Protein AF-A0AA88I464-F1 (afdb_monomer_lite)

pLDDT: mean 75.55, std 14.93, range [40.19, 97.0]

Foldseek 3Di:
DFDALVVLLPFDQPDAADVVSDGSVNSNVCSHVVRLVVVVCVLVVCVVPDPPCVVVSVLDQPSDPPRDPVVNVVVVVVVVVVCVVVVHDDDDDDDDDDPPPDDPPPPD

Secondary structure (DSSP, 8-state):
-PPPHHHHTT--TTSPP-TT---HHHHHHHHHHHHHHHHHHHHHHHHHH-GGGHHHHHT--TTSTT--HHHHHHHHHHHHHHHHHTT----------TTTT-------

Radius of gyration: 18.13 Å; chains: 1; bounding box: 37×29×52 Å

Sequence (108 aa):
MFCGPSSMRELNPSKSTGPDNLHPKLLKELATVITEPLVYVYIYATFLENEDLKILIEKQFGFLKERSAEIQLLCSTDDWKKNIDKGFQIDLIYLDLKKAFFQKCRET

Organism: Artemia franciscana (NCBI:txid6661)

Structure (mmCIF, N/CA/C/O backbone):
data_AF-A0AA88I464-F1
#
_entry.id   AF-A0AA88I464-F1
#
loop_
_atom_site.group_PDB
_atom_site.id
_atom_site.type_symbol
_atom_site.label_atom_id
_atom_site.label_alt_id
_atom_site.label_comp_id
_atom_site.label_asym_id
_atom_site.la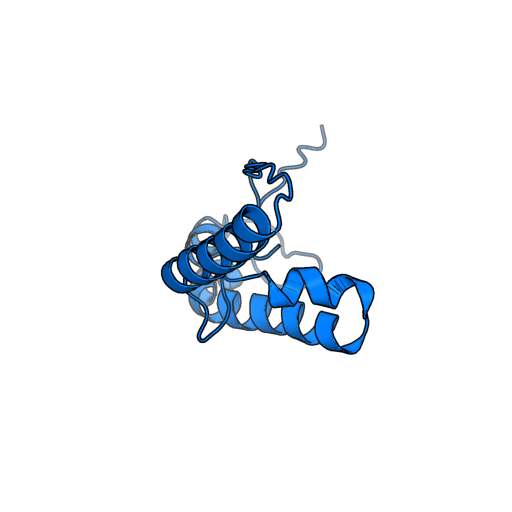bel_entity_id
_atom_site.label_seq_id
_atom_site.pdbx_PDB_ins_code
_atom_site.Cartn_x
_atom_site.Cartn_y
_atom_site.Cartn_z
_atom_site.occupancy
_atom_site.B_iso_or_equiv
_atom_site.auth_seq_id
_atom_site.auth_comp_id
_atom_site.auth_asym_id
_atom_site.auth_atom_id
_atom_site.pdbx_PDB_model_num
ATOM 1 N N . MET A 1 1 ? 4.339 6.692 -8.616 1.00 44.03 1 MET A N 1
ATOM 2 C CA . MET A 1 1 ? 3.975 5.489 -7.833 1.00 44.03 1 MET A CA 1
ATOM 3 C C . MET A 1 1 ? 4.067 4.293 -8.775 1.00 44.03 1 MET A C 1
ATOM 5 O O . MET A 1 1 ? 3.647 4.417 -9.916 1.00 44.03 1 MET A O 1
ATOM 9 N N . PHE A 1 2 ? 4.783 3.241 -8.385 1.00 46.12 2 PHE A N 1
ATOM 10 C CA . PHE A 1 2 ? 5.558 2.392 -9.303 1.00 46.12 2 PHE A CA 1
ATOM 11 C C . PHE A 1 2 ? 4.770 1.320 -10.065 1.00 46.12 2 PHE A C 1
ATOM 13 O O . PHE A 1 2 ? 3.849 0.705 -9.543 1.00 46.12 2 PHE A O 1
ATOM 20 N N . CYS A 1 3 ? 5.197 1.105 -11.310 1.00 51.38 3 CYS A N 1
ATOM 21 C CA . CYS A 1 3 ? 4.550 0.327 -12.359 1.00 51.38 3 CYS A CA 1
ATOM 22 C C . CYS A 1 3 ? 4.803 -1.182 -12.235 1.00 51.38 3 CYS A C 1
ATOM 24 O O . CYS A 1 3 ? 5.952 -1.626 -12.251 1.00 51.38 3 CYS A O 1
ATOM 26 N N . GLY A 1 4 ? 3.719 -1.960 -12.160 1.00 54.00 4 GLY A N 1
ATOM 27 C CA . GLY A 1 4 ? 3.733 -3.422 -12.168 1.00 54.00 4 GLY A CA 1
ATOM 28 C C . GLY A 1 4 ? 4.394 -4.036 -13.421 1.00 54.00 4 GLY A C 1
ATOM 29 O O . GLY A 1 4 ? 4.441 -3.394 -14.475 1.00 54.00 4 GLY A O 1
ATOM 30 N N . PRO A 1 5 ? 4.829 -5.308 -13.361 1.00 55.28 5 PRO A N 1
ATOM 31 C CA . PRO A 1 5 ? 5.479 -6.023 -14.470 1.00 55.28 5 PRO A CA 1
ATOM 32 C C . PRO A 1 5 ? 4.703 -5.982 -15.797 1.00 55.28 5 PRO A C 1
ATOM 34 O O . PRO A 1 5 ? 5.290 -5.950 -16.879 1.00 55.28 5 PRO A O 1
ATOM 37 N N . SER A 1 6 ? 3.373 -5.981 -15.724 1.00 54.84 6 SER A N 1
ATOM 38 C CA . SER A 1 6 ? 2.453 -6.011 -16.866 1.00 54.84 6 SER A CA 1
ATOM 39 C C . SER A 1 6 ? 2.586 -4.778 -17.760 1.00 54.84 6 SER A C 1
ATOM 41 O O . SER A 1 6 ? 2.573 -4.880 -18.981 1.00 54.84 6 SER A O 1
ATOM 43 N N . SER A 1 7 ? 2.770 -3.611 -17.153 1.00 53.91 7 SER A N 1
ATOM 44 C CA . SER A 1 7 ? 2.723 -2.325 -17.846 1.00 53.91 7 SER A CA 1
ATOM 45 C C . SER A 1 7 ? 4.062 -1.948 -18.490 1.00 53.91 7 SER A C 1
ATOM 47 O O . SER A 1 7 ? 4.078 -1.261 -19.508 1.00 53.91 7 SER A O 1
ATOM 49 N N . MET A 1 8 ? 5.191 -2.472 -18.000 1.00 60.97 8 MET A N 1
ATOM 50 C CA . MET A 1 8 ? 6.473 -2.367 -18.714 1.00 60.97 8 MET A CA 1
ATOM 51 C C . MET A 1 8 ? 6.547 -3.290 -19.941 1.00 60.97 8 MET A C 1
ATOM 53 O O . MET A 1 8 ? 7.225 -2.964 -20.914 1.00 60.97 8 MET A O 1
ATOM 57 N N . ARG A 1 9 ? 5.782 -4.391 -19.975 1.00 64.06 9 ARG A N 1
ATOM 58 C CA . ARG A 1 9 ? 5.684 -5.264 -21.161 1.00 64.06 9 ARG A CA 1
ATOM 59 C C . ARG A 1 9 ? 4.958 -4.607 -22.343 1.00 64.06 9 ARG A C 1
ATOM 61 O O . ARG A 1 9 ? 5.118 -5.048 -23.480 1.00 64.06 9 ARG A O 1
ATOM 68 N N . GLU A 1 10 ? 4.213 -3.527 -22.124 1.00 67.44 10 GLU A N 1
ATOM 69 C CA . GLU A 1 10 ? 3.492 -2.779 -23.168 1.00 67.44 10 GLU A CA 1
ATOM 70 C C . GLU A 1 10 ? 4.329 -1.662 -23.816 1.00 67.44 10 GLU A C 1
ATOM 72 O O . GLU A 1 10 ? 3.861 -0.975 -24.727 1.00 67.44 10 GLU A O 1
ATOM 77 N N . LEU A 1 11 ? 5.589 -1.492 -23.396 1.00 68.94 11 LEU A N 1
ATOM 78 C CA . LEU A 1 11 ? 6.490 -0.501 -23.977 1.00 68.94 11 LEU A CA 1
ATOM 79 C C . LEU A 1 11 ? 6.675 -0.739 -25.481 1.00 68.94 11 LEU A C 1
ATOM 81 O O . LEU A 1 11 ? 6.897 -1.869 -25.936 1.00 68.94 11 LEU A O 1
ATOM 85 N N . ASN A 1 12 ? 6.599 0.349 -26.254 1.00 72.81 12 ASN A N 1
ATOM 86 C CA . ASN A 1 12 ? 6.940 0.312 -27.668 1.00 72.81 12 ASN A CA 1
ATOM 87 C C . ASN A 1 12 ? 8.475 0.270 -27.795 1.00 72.81 12 ASN A C 1
ATOM 89 O O . ASN A 1 12 ? 9.128 1.259 -27.452 1.00 72.81 12 ASN A O 1
ATOM 93 N N . PRO A 1 13 ? 9.059 -0.834 -28.295 1.00 76.38 13 PRO A N 1
ATOM 94 C CA . PRO A 1 13 ? 10.504 -0.998 -28.372 1.00 76.38 13 PRO A CA 1
ATOM 95 C C . PRO A 1 13 ? 11.177 -0.057 -29.380 1.00 76.38 13 PRO A C 1
ATOM 97 O O . PRO A 1 13 ? 12.395 0.020 -29.363 1.00 76.38 13 PRO A O 1
ATOM 100 N N . SER A 1 14 ? 10.434 0.644 -30.243 1.00 78.00 14 SER A N 1
ATOM 101 C CA . SER A 1 14 ? 10.986 1.589 -31.226 1.00 78.00 14 SER A CA 1
ATOM 102 C C . SER A 1 14 ? 11.046 3.040 -30.728 1.00 78.00 14 SER A C 1
ATOM 104 O O . SER A 1 14 ? 11.318 3.950 -31.508 1.00 78.00 14 SER A O 1
ATOM 106 N N . LYS A 1 15 ? 10.698 3.288 -29.462 1.00 77.81 15 LYS A N 1
ATOM 107 C CA . LYS A 1 15 ? 10.774 4.616 -28.843 1.00 77.81 15 LYS A CA 1
ATOM 108 C C . LYS A 1 15 ? 12.228 4.974 -28.519 1.00 77.81 15 LYS A C 1
ATOM 110 O O . LYS A 1 15 ? 13.037 4.097 -28.229 1.00 77.81 15 LYS A O 1
ATOM 115 N N . SER A 1 16 ? 12.532 6.269 -28.546 1.00 75.06 16 SER A N 1
ATOM 116 C CA . SER A 1 16 ? 13.823 6.790 -28.103 1.00 75.06 16 SER A CA 1
ATOM 117 C C . SER A 1 16 ? 14.050 6.513 -26.618 1.00 75.06 16 SER A C 1
ATOM 119 O O . SER A 1 16 ? 13.106 6.386 -25.834 1.00 75.06 16 SER A O 1
ATOM 121 N N . THR A 1 17 ? 15.323 6.435 -26.259 1.00 78.81 17 THR A N 1
ATOM 122 C CA . THR A 1 17 ? 15.819 6.306 -24.895 1.00 78.81 17 THR A CA 1
ATOM 123 C C . THR A 1 17 ? 15.311 7.447 -24.010 1.00 78.81 17 THR A C 1
ATOM 125 O O . THR A 1 17 ? 15.237 8.591 -24.462 1.00 78.81 17 THR A O 1
ATOM 128 N N . GLY A 1 18 ? 14.923 7.132 -22.773 1.00 73.50 18 GLY A N 1
ATOM 129 C CA . GLY A 1 18 ? 14.509 8.133 -21.791 1.00 73.50 18 GLY A CA 1
ATOM 130 C C . GLY A 1 18 ? 15.693 8.944 -21.242 1.00 73.50 18 GLY A C 1
ATOM 131 O O . GLY A 1 18 ? 16.837 8.718 -21.636 1.00 73.50 18 GLY A O 1
ATOM 132 N N . PRO A 1 19 ? 15.448 9.881 -20.308 1.00 74.38 19 PRO A N 1
ATOM 133 C CA . PRO A 1 19 ? 16.507 10.632 -19.616 1.00 74.38 19 PRO A CA 1
ATOM 134 C C . PRO A 1 19 ? 17.449 9.736 -18.791 1.00 74.38 19 PRO A C 1
ATOM 136 O O . PRO A 1 19 ? 18.544 10.149 -18.424 1.00 74.38 19 PRO A O 1
ATOM 139 N N . ASP A 1 20 ? 17.030 8.499 -18.531 1.00 75.12 20 ASP A N 1
ATOM 140 C CA . ASP A 1 20 ? 17.806 7.417 -17.931 1.00 75.12 20 ASP A CA 1
ATOM 141 C C . ASP A 1 20 ? 18.764 6.723 -18.919 1.00 75.12 20 ASP A C 1
ATOM 143 O O . ASP A 1 20 ? 19.539 5.860 -18.516 1.00 75.12 20 ASP A O 1
ATOM 147 N N . ASN A 1 21 ? 18.728 7.079 -20.210 1.00 78.88 21 ASN A N 1
ATOM 148 C CA . ASN A 1 21 ? 19.458 6.412 -21.291 1.00 78.88 21 ASN A CA 1
ATOM 149 C C . ASN A 1 21 ? 19.211 4.889 -21.362 1.00 78.88 21 ASN A C 1
ATOM 151 O O . ASN A 1 21 ? 20.003 4.154 -21.958 1.00 78.88 21 ASN A O 1
ATOM 155 N N . LEU A 1 22 ? 18.074 4.405 -20.845 1.00 78.62 22 LEU A N 1
ATOM 156 C CA . LEU A 1 22 ? 17.652 3.009 -20.975 1.00 78.62 22 LEU A CA 1
ATOM 157 C C . LEU A 1 22 ? 16.708 2.818 -22.166 1.00 78.62 22 LEU A C 1
ATOM 159 O O . LEU A 1 22 ? 15.680 3.484 -22.313 1.00 78.62 22 LEU A O 1
ATOM 163 N N . HIS A 1 23 ? 17.061 1.889 -23.056 1.00 80.75 23 HIS A N 1
ATOM 164 C CA . HIS A 1 23 ? 16.256 1.630 -24.244 1.00 80.75 23 HIS A CA 1
ATOM 165 C C . HIS A 1 23 ? 14.928 0.945 -23.857 1.00 80.75 23 HIS A C 1
ATOM 167 O O . HIS A 1 23 ? 14.951 -0.044 -23.120 1.00 80.75 23 HIS A O 1
ATOM 173 N N . PRO A 1 24 ? 13.769 1.365 -24.399 1.00 77.50 24 PRO A N 1
ATOM 174 C CA . PRO A 1 24 ? 12.458 0.809 -24.037 1.00 77.50 24 PRO A CA 1
ATOM 175 C C . PRO A 1 24 ? 12.343 -0.707 -24.225 1.00 77.50 24 PRO A C 1
ATOM 177 O O . PRO A 1 24 ? 11.638 -1.377 -23.477 1.00 77.50 24 PRO A O 1
ATOM 180 N N . LYS A 1 25 ? 13.074 -1.270 -25.197 1.00 80.19 25 LYS A N 1
ATOM 181 C CA . LYS A 1 25 ? 13.182 -2.727 -25.393 1.00 80.19 25 LYS A CA 1
ATOM 182 C C . LYS A 1 25 ? 13.807 -3.434 -24.184 1.00 80.19 25 LYS A C 1
ATOM 184 O O . LYS A 1 25 ? 13.324 -4.485 -23.796 1.00 80.19 25 LYS A O 1
ATOM 189 N N . LEU A 1 26 ? 14.837 -2.847 -23.573 1.00 79.75 26 LEU A N 1
ATOM 190 C CA . LEU A 1 26 ? 15.497 -3.405 -22.392 1.00 79.75 26 LEU A CA 1
ATOM 191 C C . LEU A 1 26 ? 14.569 -3.360 -21.171 1.00 79.75 26 LEU A C 1
ATOM 193 O O . LEU A 1 26 ? 14.430 -4.355 -20.470 1.00 79.75 26 LEU A O 1
ATOM 197 N N . LEU A 1 27 ? 13.876 -2.238 -20.967 1.00 76.25 27 LEU A N 1
ATOM 198 C CA . LEU A 1 27 ? 12.883 -2.087 -19.896 1.00 76.25 27 LEU A CA 1
ATOM 199 C C . LEU A 1 27 ? 11.712 -3.067 -20.047 1.00 76.25 27 LEU A C 1
ATOM 201 O O . LEU A 1 27 ? 11.193 -3.568 -19.056 1.00 76.25 27 LEU A O 1
ATOM 205 N N . LYS A 1 28 ? 11.315 -3.376 -21.286 1.00 77.81 28 LYS A N 1
ATOM 206 C CA . LYS A 1 28 ? 10.264 -4.353 -21.587 1.00 77.81 28 LYS A CA 1
ATOM 207 C C . LYS A 1 28 ? 10.663 -5.780 -21.203 1.00 77.81 28 LYS A C 1
ATOM 209 O O . LYS A 1 28 ? 9.855 -6.488 -20.607 1.00 77.81 28 LYS A O 1
ATOM 214 N N . GLU A 1 29 ? 11.889 -6.186 -21.529 1.00 80.50 29 GLU A N 1
ATOM 215 C CA . GLU A 1 29 ? 12.427 -7.512 -21.182 1.00 80.50 29 GLU A CA 1
ATOM 216 C C . GLU A 1 29 ? 12.665 -7.645 -19.673 1.00 80.50 29 GLU A C 1
ATOM 218 O O . GLU A 1 29 ? 12.337 -8.659 -19.062 1.00 80.50 29 GLU A O 1
ATOM 223 N N . LEU A 1 30 ? 13.185 -6.587 -19.047 1.00 79.62 30 LEU A N 1
ATOM 224 C CA . LEU A 1 30 ? 13.514 -6.577 -17.624 1.00 79.62 30 LEU A CA 1
ATOM 225 C C . LEU A 1 30 ? 12.341 -6.191 -16.724 1.00 79.62 30 LEU A C 1
ATOM 227 O O . LEU A 1 30 ? 12.482 -6.245 -15.508 1.00 79.62 30 LEU A O 1
ATOM 231 N N . ALA A 1 31 ? 11.188 -5.854 -17.300 1.00 76.69 31 ALA A N 1
ATOM 232 C CA . ALA A 1 31 ? 9.974 -5.405 -16.630 1.00 76.69 31 ALA A CA 1
ATOM 233 C C . ALA A 1 31 ? 9.695 -6.138 -15.314 1.00 76.69 31 ALA A C 1
ATOM 235 O O . ALA A 1 31 ? 9.523 -5.544 -14.254 1.00 76.69 31 ALA A O 1
ATOM 236 N N . THR A 1 32 ? 9.685 -7.464 -15.373 1.00 70.44 32 THR A N 1
ATOM 237 C CA . THR A 1 32 ? 9.325 -8.292 -14.222 1.00 70.44 32 THR A CA 1
ATOM 238 C C . THR A 1 32 ? 10.406 -8.398 -13.175 1.00 70.44 32 THR A C 1
ATOM 240 O O . THR A 1 32 ? 10.107 -8.724 -12.036 1.00 70.44 32 THR A O 1
ATOM 243 N N . VAL A 1 33 ? 11.641 -8.114 -13.565 1.00 78.81 33 VAL A N 1
ATOM 24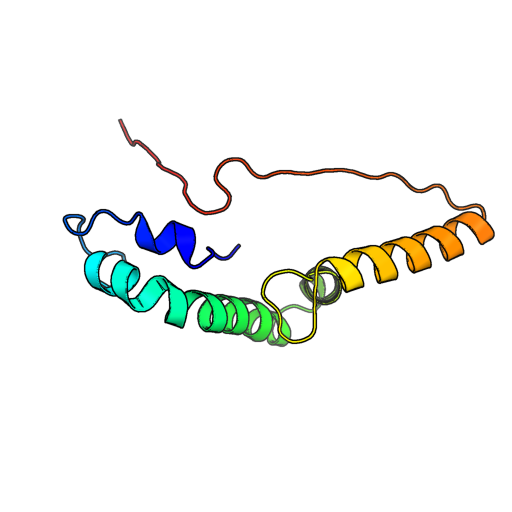4 C CA . VAL A 1 33 ? 12.810 -8.154 -12.697 1.00 78.81 33 VAL A CA 1
ATOM 245 C C . VAL A 1 33 ? 13.034 -6.796 -12.037 1.00 78.81 33 VAL A C 1
ATOM 247 O O . VAL A 1 33 ? 13.457 -6.758 -10.891 1.00 78.81 33 VAL A O 1
ATOM 250 N N . ILE A 1 34 ? 12.738 -5.685 -12.724 1.00 77.62 34 ILE A N 1
ATOM 251 C CA . ILE A 1 34 ? 13.066 -4.333 -12.244 1.00 77.62 34 ILE A CA 1
ATOM 252 C C . ILE A 1 34 ? 11.918 -3.632 -11.522 1.00 77.62 34 ILE A C 1
ATOM 254 O O . ILE A 1 34 ? 12.200 -2.733 -10.737 1.00 77.62 34 ILE A O 1
ATOM 258 N N . THR A 1 35 ? 10.649 -4.022 -11.729 1.00 74.38 35 THR A N 1
ATOM 259 C CA . THR A 1 35 ? 9.510 -3.417 -11.006 1.00 74.38 35 THR A CA 1
ATOM 260 C C . THR A 1 35 ? 9.738 -3.467 -9.503 1.00 74.38 35 THR A C 1
ATOM 262 O O . THR A 1 35 ? 9.716 -2.437 -8.840 1.00 74.38 35 THR A O 1
ATOM 265 N N . GLU A 1 36 ? 9.918 -4.672 -8.968 1.00 74.44 36 GLU A N 1
ATOM 266 C CA . GLU A 1 36 ? 10.000 -4.914 -7.532 1.00 74.44 36 GLU A CA 1
ATOM 267 C C . GLU A 1 36 ? 11.173 -4.164 -6.879 1.00 74.44 36 GLU A C 1
ATOM 269 O O . GLU A 1 36 ? 10.921 -3.397 -5.947 1.00 74.44 36 GLU A O 1
ATOM 274 N N . PRO A 1 37 ? 12.423 -4.258 -7.382 1.00 76.06 37 PRO A N 1
ATOM 275 C CA . PRO A 1 37 ? 13.531 -3.513 -6.799 1.00 76.06 37 PRO A CA 1
ATOM 276 C C . P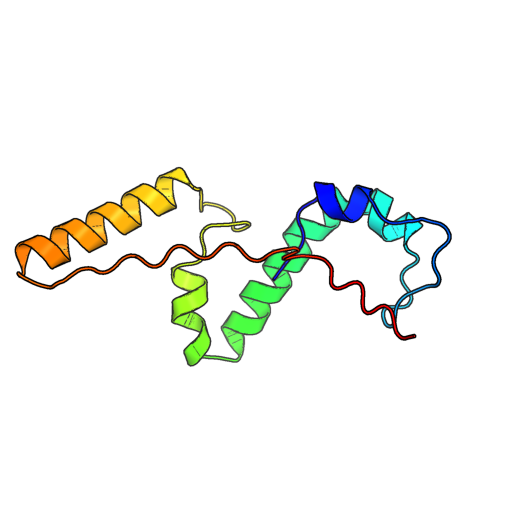RO A 1 37 ? 13.388 -2.001 -6.983 1.00 76.06 37 PRO A C 1
ATOM 278 O O . PRO A 1 37 ? 13.829 -1.267 -6.112 1.00 76.06 37 PRO A O 1
ATOM 281 N N . LEU A 1 38 ? 12.752 -1.503 -8.049 1.00 75.56 38 LEU A N 1
ATOM 282 C CA . LEU A 1 38 ? 12.499 -0.065 -8.199 1.00 75.56 38 LEU A CA 1
ATOM 283 C C . LEU A 1 38 ? 11.481 0.455 -7.182 1.00 75.56 38 LEU A C 1
ATOM 285 O O . LEU A 1 38 ? 11.685 1.524 -6.609 1.00 75.56 38 LEU A O 1
ATOM 289 N N . VAL A 1 39 ? 10.403 -0.296 -6.939 1.00 75.44 39 VAL A N 1
ATOM 290 C CA . VAL A 1 39 ? 9.413 0.059 -5.912 1.00 75.44 39 VAL A CA 1
ATOM 291 C C . VAL A 1 39 ? 10.069 0.040 -4.537 1.00 75.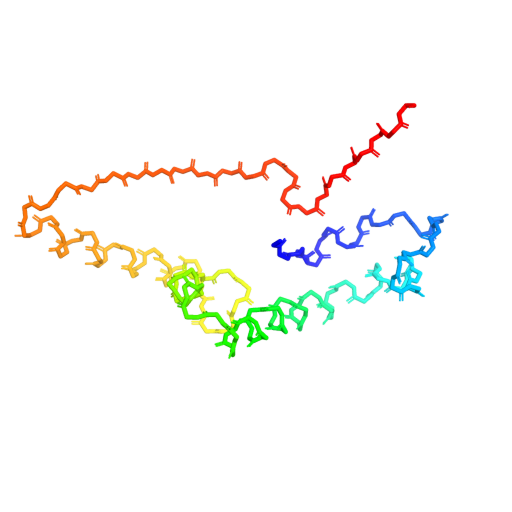44 39 VAL A C 1
ATOM 293 O O . VAL A 1 39 ? 9.898 0.977 -3.762 1.00 75.44 39 VAL A O 1
ATOM 296 N N . TYR A 1 40 ? 10.858 -1.000 -4.265 1.00 76.06 40 TYR A N 1
ATOM 297 C CA . TYR A 1 40 ? 11.624 -1.131 -3.035 1.00 76.06 40 TYR A CA 1
ATOM 298 C C . TYR A 1 40 ? 12.587 0.048 -2.873 1.00 76.06 40 TYR A C 1
ATOM 300 O O . TYR A 1 40 ? 12.503 0.776 -1.897 1.00 76.06 40 TYR A O 1
ATOM 308 N N . VAL A 1 41 ? 13.450 0.320 -3.852 1.00 76.88 41 VAL A N 1
ATOM 309 C CA . VAL A 1 41 ? 14.393 1.444 -3.780 1.00 76.88 41 VAL A CA 1
ATOM 310 C C . VAL A 1 41 ? 13.657 2.756 -3.563 1.00 76.88 41 VAL A C 1
ATOM 312 O O . VAL A 1 41 ? 14.082 3.526 -2.719 1.00 76.88 41 VAL A O 1
ATOM 315 N N . TYR A 1 42 ? 12.537 3.005 -4.238 1.00 74.50 42 TYR A N 1
ATOM 316 C CA . TYR A 1 42 ? 11.796 4.240 -4.019 1.00 74.50 42 TYR A CA 1
ATOM 317 C C . TYR A 1 42 ? 11.217 4.344 -2.614 1.00 74.50 42 TYR A C 1
ATOM 319 O O . TYR A 1 42 ? 11.418 5.369 -1.980 1.00 74.50 42 TYR A O 1
ATOM 327 N N . ILE A 1 43 ? 10.538 3.302 -2.124 1.00 73.00 43 ILE A N 1
ATOM 328 C CA . ILE A 1 43 ? 9.908 3.302 -0.796 1.00 73.00 43 ILE A CA 1
ATOM 329 C C . ILE A 1 43 ? 10.960 3.368 0.320 1.00 73.00 43 ILE A C 1
ATOM 331 O O . ILE A 1 43 ? 10.764 4.065 1.311 1.00 73.00 43 ILE A O 1
ATOM 335 N N . TYR A 1 44 ? 12.076 2.654 0.172 1.00 72.38 44 TYR A N 1
ATOM 336 C CA . TYR A 1 44 ? 13.132 2.603 1.182 1.00 72.38 44 TYR A CA 1
ATOM 337 C C . TYR A 1 44 ? 14.082 3.803 1.106 1.00 72.38 44 TYR A C 1
ATOM 339 O O . TYR A 1 44 ? 14.555 4.254 2.145 1.00 72.38 44 TYR A O 1
ATOM 347 N N . ALA A 1 45 ? 14.342 4.365 -0.078 1.00 68.69 45 ALA A N 1
ATOM 348 C CA . ALA A 1 45 ? 15.107 5.607 -0.196 1.00 68.69 45 ALA A CA 1
ATOM 349 C C . ALA A 1 45 ? 14.327 6.788 0.392 1.00 68.69 45 ALA A C 1
ATOM 351 O O . ALA A 1 45 ? 14.908 7.589 1.118 1.00 68.69 45 ALA A O 1
ATOM 352 N N . THR A 1 46 ? 13.003 6.867 0.186 1.00 65.81 46 THR A N 1
ATOM 353 C CA . THR A 1 46 ? 12.188 7.886 0.870 1.00 65.81 46 THR A CA 1
ATOM 354 C C . THR A 1 46 ? 12.094 7.668 2.380 1.00 65.81 46 THR A C 1
ATOM 356 O O . THR A 1 46 ? 11.905 8.648 3.099 1.00 65.81 46 THR A O 1
ATOM 359 N N . PHE A 1 47 ? 12.276 6.435 2.873 1.00 65.12 47 PHE A N 1
ATOM 360 C CA . PHE A 1 47 ? 12.255 6.092 4.303 1.00 65.12 47 PHE A CA 1
ATOM 361 C C . PHE A 1 47 ? 13.346 6.799 5.118 1.00 65.12 47 PHE A C 1
ATOM 363 O O . PHE A 1 47 ? 13.163 7.030 6.309 1.00 65.12 47 PHE A O 1
ATOM 370 N N . LEU A 1 48 ? 14.481 7.128 4.496 1.00 60.59 48 LEU A N 1
ATOM 371 C CA . LEU A 1 48 ? 15.631 7.710 5.194 1.00 60.59 48 LEU A CA 1
ATOM 372 C C . LEU A 1 48 ? 15.599 9.241 5.258 1.00 60.59 48 LEU A C 1
ATOM 374 O O . LEU A 1 48 ? 16.305 9.821 6.076 1.00 60.59 48 LEU A O 1
ATOM 378 N N . GLU A 1 49 ? 14.799 9.892 4.414 1.00 66.00 49 GLU A N 1
ATOM 379 C CA . GLU A 1 49 ? 14.904 11.340 4.200 1.00 66.00 49 GLU A CA 1
ATOM 380 C C . GLU A 1 49 ? 13.666 12.128 4.651 1.00 66.00 49 GLU A C 1
ATOM 382 O O . GLU A 1 49 ? 13.771 13.335 4.849 1.00 66.00 49 GLU A O 1
ATOM 387 N N . ASN A 1 50 ? 12.500 11.488 4.838 1.00 69.75 50 ASN A N 1
ATOM 388 C CA . ASN A 1 50 ? 11.241 12.207 5.081 1.00 69.75 50 ASN A CA 1
ATOM 389 C C . ASN A 1 50 ? 10.369 11.563 6.174 1.00 69.75 50 ASN A C 1
ATOM 391 O O . ASN A 1 50 ? 9.641 10.603 5.913 1.00 69.75 50 ASN A O 1
ATOM 395 N N . GLU A 1 51 ? 10.358 12.154 7.372 1.00 73.69 51 GLU A N 1
ATOM 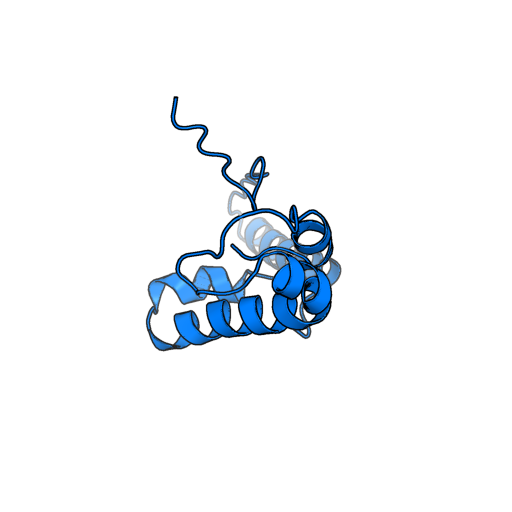396 C CA . GLU A 1 51 ? 9.484 11.731 8.484 1.00 73.69 51 GLU A CA 1
ATOM 397 C C . GLU A 1 51 ? 7.986 11.876 8.150 1.00 73.69 51 GLU A C 1
ATOM 399 O O . GLU A 1 51 ? 7.180 11.029 8.531 1.00 73.69 51 GLU A O 1
ATOM 404 N N . ASP A 1 52 ? 7.604 12.883 7.358 1.00 76.88 52 ASP A N 1
ATOM 405 C CA . ASP A 1 52 ? 6.199 13.121 6.987 1.00 76.88 52 ASP A CA 1
ATOM 406 C C . ASP A 1 52 ? 5.624 12.031 6.064 1.00 76.88 52 ASP A C 1
ATOM 408 O O . ASP A 1 52 ? 4.419 11.773 6.054 1.00 76.88 52 ASP A O 1
ATOM 412 N N . LEU A 1 53 ? 6.477 11.348 5.291 1.00 72.00 53 LEU A N 1
ATOM 413 C CA . LEU A 1 53 ? 6.061 10.280 4.373 1.00 72.00 53 LEU A CA 1
ATOM 414 C C . LEU A 1 53 ? 5.968 8.910 5.057 1.00 72.00 53 LEU A C 1
ATOM 416 O O . LEU A 1 53 ? 5.425 7.967 4.472 1.00 72.00 53 LEU A O 1
ATOM 420 N N . LYS A 1 54 ? 6.432 8.798 6.305 1.00 73.94 54 LYS A N 1
ATOM 421 C CA . LYS A 1 54 ? 6.435 7.554 7.083 1.00 73.94 54 LYS A CA 1
ATOM 422 C C . LYS A 1 54 ? 5.042 6.938 7.206 1.00 73.94 54 LYS A C 1
ATOM 424 O O . LYS A 1 54 ? 4.883 5.735 7.013 1.00 73.94 54 LYS A O 1
ATOM 429 N N . ILE A 1 55 ? 4.017 7.769 7.417 1.00 77.50 55 ILE A N 1
ATOM 430 C CA . ILE A 1 55 ? 2.622 7.320 7.541 1.00 77.50 55 ILE A CA 1
ATOM 431 C C . ILE A 1 55 ? 2.091 6.666 6.258 1.00 77.50 55 ILE A C 1
ATOM 433 O O . ILE A 1 55 ? 1.359 5.677 6.319 1.00 77.50 55 ILE A O 1
ATOM 437 N N . LEU A 1 56 ? 2.480 7.185 5.089 1.00 75.19 56 LEU A N 1
ATOM 438 C CA . LEU A 1 56 ? 2.062 6.640 3.797 1.00 75.19 56 LEU A CA 1
ATOM 439 C C . LEU A 1 56 ? 2.728 5.287 3.538 1.00 75.19 56 LEU A C 1
ATOM 441 O O . LEU A 1 56 ? 2.088 4.390 2.998 1.00 75.19 56 LEU A O 1
ATOM 445 N N . ILE A 1 57 ? 3.984 5.122 3.960 1.00 76.25 57 ILE A N 1
ATOM 446 C CA . ILE A 1 57 ? 4.741 3.875 3.793 1.00 76.25 57 ILE A CA 1
ATOM 447 C C . ILE A 1 57 ? 4.217 2.786 4.734 1.00 76.25 57 ILE A C 1
ATOM 449 O O . ILE A 1 57 ? 3.995 1.659 4.298 1.00 76.25 57 ILE A O 1
ATOM 453 N N . GLU A 1 58 ? 3.955 3.110 6.001 1.00 78.50 58 GLU A N 1
ATOM 454 C CA . GLU A 1 58 ? 3.416 2.150 6.977 1.00 78.50 58 GLU A CA 1
ATOM 455 C C . GLU A 1 58 ? 2.038 1.602 6.576 1.00 78.50 58 GLU A C 1
ATOM 457 O O . GLU A 1 58 ? 1.689 0.471 6.925 1.00 78.50 58 GLU A O 1
ATOM 462 N N . LYS A 1 59 ? 1.258 2.393 5.831 1.00 83.69 59 LYS A N 1
ATOM 463 C CA . LYS A 1 59 ? -0.066 2.016 5.318 1.00 83.69 59 LYS A CA 1
ATOM 464 C C . LYS A 1 59 ? -0.044 1.557 3.852 1.00 83.69 59 LYS A C 1
ATOM 466 O O . LYS A 1 59 ? -1.102 1.227 3.317 1.00 83.69 59 LYS A O 1
ATOM 471 N N . GLN A 1 60 ? 1.124 1.485 3.206 1.00 83.75 60 GLN A N 1
ATOM 472 C CA . GLN A 1 60 ? 1.280 0.941 1.857 1.00 83.75 60 GLN A CA 1
ATOM 473 C C . GLN A 1 60 ? 1.417 -0.583 1.930 1.00 83.75 60 GLN A C 1
ATOM 475 O O . GLN A 1 60 ? 2.381 -1.107 2.475 1.00 83.75 60 GLN A O 1
ATOM 480 N N . PHE A 1 61 ? 0.469 -1.312 1.341 1.00 84.75 61 PHE A N 1
ATOM 481 C CA . PHE A 1 61 ? 0.503 -2.783 1.318 1.00 84.75 61 PHE A CA 1
ATOM 482 C C . PHE A 1 61 ? 0.843 -3.369 -0.055 1.00 84.75 61 PHE A C 1
ATOM 484 O O . PHE A 1 61 ? 1.213 -4.534 -0.154 1.00 84.75 61 PHE A O 1
ATOM 491 N N . GLY A 1 62 ? 0.735 -2.577 -1.125 1.00 81.75 62 GLY A N 1
ATOM 492 C CA . GLY A 1 62 ? 1.087 -3.024 -2.470 1.00 81.75 62 GLY A CA 1
ATOM 493 C C . GLY A 1 62 ? 2.597 -3.000 -2.704 1.00 81.75 62 GLY A C 1
ATOM 494 O O . GLY A 1 62 ? 3.249 -2.018 -2.347 1.00 81.75 62 GLY A O 1
ATOM 495 N N . PHE A 1 63 ? 3.114 -4.030 -3.383 1.00 74.19 63 PHE A N 1
ATOM 496 C CA . PHE A 1 63 ? 4.507 -4.137 -3.848 1.00 74.19 63 PHE A CA 1
ATOM 497 C C . PHE A 1 63 ? 5.580 -4.168 -2.740 1.00 74.19 63 PHE A C 1
ATOM 499 O O . PHE A 1 63 ? 6.747 -3.895 -3.016 1.00 74.19 63 PHE A O 1
ATOM 506 N N . LEU A 1 64 ? 5.207 -4.513 -1.503 1.00 73.19 64 LEU A N 1
ATOM 507 C CA . LEU A 1 64 ? 6.140 -4.728 -0.395 1.00 73.19 64 LEU A CA 1
ATOM 508 C C . LEU A 1 64 ? 6.169 -6.202 0.006 1.00 73.19 64 LEU A C 1
ATOM 510 O O . LEU A 1 64 ? 5.132 -6.864 0.066 1.00 73.19 64 LEU A O 1
ATOM 514 N N . LYS A 1 65 ? 7.364 -6.713 0.318 1.00 71.81 65 LYS A N 1
ATOM 515 C CA . LYS A 1 65 ? 7.520 -8.065 0.860 1.00 71.81 65 LYS A CA 1
ATOM 516 C C . LYS A 1 65 ? 6.761 -8.158 2.188 1.00 71.81 65 LYS A C 1
ATOM 518 O O . LYS A 1 65 ? 6.785 -7.221 2.980 1.00 71.81 65 LYS A O 1
ATOM 523 N N . GLU A 1 66 ? 6.083 -9.282 2.416 1.00 80.69 66 GLU A N 1
ATOM 524 C CA . GLU A 1 66 ? 5.307 -9.555 3.644 1.00 80.69 66 GLU A CA 1
ATOM 525 C C . GLU A 1 66 ? 4.064 -8.668 3.851 1.00 80.69 66 GLU A C 1
ATOM 527 O O . GLU A 1 66 ? 3.424 -8.723 4.901 1.00 80.69 66 GLU A O 1
ATOM 532 N N . ARG A 1 67 ? 3.664 -7.885 2.842 1.00 83.12 67 ARG A N 1
ATOM 533 C CA . ARG A 1 67 ? 2.396 -7.150 2.825 1.00 83.12 67 ARG A CA 1
ATOM 534 C C . ARG A 1 67 ? 1.533 -7.671 1.678 1.00 83.12 67 ARG A C 1
ATOM 536 O O . ARG A 1 67 ? 1.988 -7.762 0.543 1.00 83.12 67 ARG A O 1
ATOM 543 N N . SER A 1 68 ? 0.290 -8.036 1.980 1.00 89.19 68 SER A N 1
ATOM 544 C CA . SER A 1 68 ? -0.674 -8.532 0.993 1.00 89.19 68 SER A CA 1
ATOM 545 C C . SER A 1 68 ? -1.994 -7.766 1.081 1.00 89.19 68 SER A C 1
ATOM 547 O O . SER A 1 68 ? -2.232 -7.035 2.048 1.00 89.19 68 SER A O 1
ATOM 549 N N . ALA A 1 69 ? -2.860 -7.931 0.078 1.00 89.12 69 ALA A N 1
ATOM 550 C CA . ALA A 1 69 ? -4.185 -7.309 0.069 1.00 89.12 69 ALA A CA 1
ATOM 551 C C . ALA A 1 69 ? -5.070 -7.837 1.213 1.00 89.12 69 ALA A C 1
ATOM 553 O O . ALA A 1 69 ? -5.875 -7.100 1.779 1.00 89.12 69 ALA A O 1
ATOM 554 N N . GLU A 1 70 ? -4.883 -9.097 1.605 1.00 92.81 70 GLU A N 1
ATOM 555 C CA . GLU A 1 70 ? -5.561 -9.707 2.747 1.00 92.81 70 GLU A CA 1
ATOM 556 C C . GLU A 1 70 ? -5.121 -9.055 4.060 1.00 92.81 70 GLU A C 1
ATOM 558 O O . GLU A 1 70 ? -5.967 -8.681 4.872 1.00 92.81 70 GLU A O 1
ATOM 563 N N . ILE A 1 71 ? -3.810 -8.858 4.257 1.00 91.56 71 ILE A N 1
ATOM 564 C CA . ILE A 1 71 ? -3.288 -8.181 5.454 1.00 91.56 71 ILE A CA 1
ATOM 565 C C . ILE A 1 71 ? -3.754 -6.720 5.479 1.00 91.56 71 ILE A C 1
ATOM 567 O O . ILE A 1 71 ? -4.105 -6.217 6.544 1.00 91.56 71 ILE A O 1
ATOM 571 N N . GLN A 1 72 ? -3.820 -6.049 4.324 1.00 92.69 72 GLN A N 1
ATOM 572 C CA . GLN A 1 72 ? -4.364 -4.693 4.230 1.00 92.69 72 GLN A CA 1
ATOM 573 C C . GLN A 1 72 ? -5.799 -4.633 4.759 1.00 92.69 72 GLN A C 1
ATOM 575 O O . GLN A 1 72 ? -6.098 -3.817 5.629 1.00 92.69 72 GLN A O 1
ATOM 580 N N . LEU A 1 73 ? -6.671 -5.518 4.265 1.00 93.75 73 LEU A N 1
ATOM 581 C CA . LEU A 1 73 ? -8.068 -5.584 4.691 1.00 93.75 73 LEU A CA 1
ATOM 582 C C . LEU A 1 73 ? -8.193 -5.915 6.179 1.00 93.75 73 LEU A C 1
ATOM 584 O O . LEU A 1 73 ? -8.995 -5.288 6.874 1.00 93.75 73 LEU A O 1
ATOM 588 N N . LEU A 1 74 ? -7.385 -6.851 6.681 1.00 95.62 74 LEU A N 1
ATOM 589 C CA . LEU A 1 74 ? -7.370 -7.226 8.093 1.00 95.62 74 LEU A CA 1
ATOM 590 C C . LEU A 1 74 ? -6.983 -6.037 8.984 1.00 95.62 74 LEU A C 1
ATOM 592 O O . LEU A 1 74 ? -7.746 -5.663 9.873 1.00 95.62 74 LEU A O 1
ATOM 596 N N . CYS A 1 75 ? -5.843 -5.397 8.710 1.00 92.12 75 CYS A N 1
ATOM 597 C CA . CYS A 1 75 ? -5.366 -4.248 9.480 1.00 92.12 75 CYS A CA 1
ATOM 598 C C . CYS A 1 75 ? -6.347 -3.069 9.431 1.00 92.12 75 CYS A C 1
ATOM 600 O O . CYS A 1 75 ? -6.610 -2.451 10.461 1.00 92.12 75 CYS A O 1
ATOM 602 N N . SER A 1 76 ? -6.912 -2.761 8.258 1.00 92.56 76 SER A N 1
ATOM 603 C CA . SER A 1 76 ? -7.923 -1.707 8.131 1.00 92.56 76 SER A CA 1
ATOM 604 C C . SER A 1 76 ? -9.178 -2.024 8.942 1.00 92.56 76 SER A C 1
ATOM 606 O O . SER A 1 76 ? -9.684 -1.146 9.633 1.00 92.56 76 SER A O 1
ATOM 608 N N . THR A 1 77 ? -9.647 -3.273 8.922 1.00 94.56 77 THR A N 1
ATOM 609 C CA . THR A 1 77 ? -10.830 -3.695 9.687 1.00 94.56 77 THR A CA 1
ATOM 610 C C . THR A 1 77 ? -10.598 -3.587 11.194 1.00 94.56 77 THR A C 1
ATOM 612 O O . THR A 1 77 ? -11.468 -3.093 11.911 1.00 94.56 77 THR A O 1
ATOM 615 N N . ASP A 1 78 ? -9.422 -3.989 11.681 1.00 95.88 78 ASP A N 1
ATOM 616 C CA . ASP A 1 78 ? -9.057 -3.864 13.097 1.00 95.88 78 ASP A CA 1
ATOM 617 C C . ASP A 1 78 ? -8.980 -2.402 13.549 1.00 95.88 78 ASP A C 1
ATOM 619 O O . ASP A 1 78 ? -9.448 -2.057 14.639 1.00 95.88 78 ASP A O 1
ATOM 623 N N . ASP A 1 79 ? -8.406 -1.531 12.716 1.00 94.12 79 ASP A N 1
ATOM 624 C CA . ASP A 1 79 ? -8.346 -0.091 12.977 1.00 94.12 79 ASP A CA 1
ATOM 625 C C . ASP A 1 79 ? -9.757 0.514 13.008 1.00 94.12 79 ASP A C 1
ATOM 627 O O . ASP A 1 79 ? -10.092 1.279 13.917 1.00 94.12 79 ASP A O 1
ATOM 631 N N . TRP A 1 80 ? -10.619 0.131 12.063 1.00 95.12 80 TRP A N 1
ATOM 632 C CA . TRP A 1 80 ? -12.002 0.598 12.015 1.00 95.12 80 TRP A CA 1
ATOM 633 C C . TRP A 1 80 ? -12.807 0.130 13.222 1.00 95.12 80 TRP A C 1
ATOM 635 O O . TRP A 1 80 ? -13.474 0.941 13.858 1.00 95.12 80 TRP A O 1
ATOM 645 N N . LYS A 1 81 ? -12.689 -1.142 13.608 1.00 96.56 81 LYS A N 1
ATOM 646 C CA . LYS A 1 81 ? -13.360 -1.692 14.791 1.00 96.56 81 LYS A CA 1
ATOM 647 C C . LYS A 1 81 ? -13.011 -0.894 16.050 1.00 96.56 81 LYS A C 1
ATOM 649 O O . LYS A 1 81 ? -13.907 -0.431 16.747 1.00 96.56 81 LYS A O 1
ATOM 654 N N . LYS A 1 82 ? -11.718 -0.655 16.298 1.00 96.56 82 LYS A N 1
ATOM 655 C CA . LYS A 1 82 ? -11.249 0.121 17.463 1.00 96.56 82 LYS A CA 1
ATOM 656 C C . LYS A 1 82 ? -11.786 1.550 17.478 1.00 96.56 82 LYS A C 1
ATOM 658 O O . LYS A 1 82 ? -11.998 2.106 18.552 1.00 96.56 82 LYS A O 1
ATOM 663 N N . ASN A 1 83 ? -11.942 2.165 16.309 1.00 95.00 83 ASN A N 1
ATOM 664 C CA . ASN A 1 83 ? -12.455 3.527 16.197 1.00 95.00 83 ASN A CA 1
ATOM 665 C C . ASN A 1 83 ? -13.973 3.580 16.406 1.00 95.00 83 ASN A C 1
ATOM 667 O O . ASN A 1 83 ? -14.442 4.463 17.122 1.00 95.00 83 ASN A O 1
ATOM 671 N N . ILE A 1 84 ? -14.714 2.596 15.887 1.00 96.00 84 ILE A N 1
ATOM 672 C CA . ILE A 1 84 ? -16.153 2.436 16.146 1.00 96.00 84 ILE A CA 1
ATOM 673 C C . ILE A 1 84 ? -16.407 2.230 17.642 1.00 96.00 84 ILE A C 1
ATOM 675 O O . ILE A 1 84 ? -17.258 2.910 18.209 1.00 96.00 84 ILE A O 1
ATOM 679 N N . ASP A 1 85 ? -15.632 1.364 18.300 1.00 97.00 85 ASP A N 1
ATOM 680 C CA . ASP A 1 85 ? -15.777 1.078 19.736 1.00 97.00 85 ASP A CA 1
ATOM 681 C C . ASP A 1 85 ? -15.545 2.325 20.612 1.00 97.00 85 ASP A C 1
ATOM 683 O O . ASP A 1 85 ? -16.093 2.443 21.706 1.00 97.00 85 ASP A O 1
ATOM 687 N N . LYS A 1 86 ? -14.752 3.285 20.124 1.00 96.75 86 LYS A N 1
ATOM 688 C CA . LYS A 1 86 ? -14.497 4.574 20.786 1.00 96.75 86 LYS A CA 1
ATOM 689 C C . LYS A 1 86 ? -15.507 5.665 20.407 1.00 96.75 86 LYS A C 1
ATOM 691 O O . LYS A 1 86 ? -15.396 6.782 20.906 1.00 96.75 86 LYS A O 1
ATOM 696 N N . GLY A 1 87 ? -16.471 5.363 19.537 1.00 94.56 87 GLY A N 1
ATOM 697 C CA . GLY A 1 87 ? -17.475 6.313 19.058 1.00 94.56 87 GLY A CA 1
ATOM 698 C C . GLY A 1 87 ? -16.958 7.317 18.023 1.00 94.56 87 GLY A C 1
ATOM 699 O O . GLY A 1 87 ? -17.584 8.359 17.837 1.00 94.56 87 GLY A O 1
ATOM 700 N N . PHE A 1 88 ? -15.829 7.045 17.358 1.00 95.94 88 PHE A N 1
ATOM 701 C CA . PHE A 1 88 ? -15.338 7.891 16.267 1.00 95.94 88 PHE A CA 1
ATOM 702 C C . PHE A 1 88 ? -16.103 7.629 14.964 1.00 95.94 88 PHE A C 1
ATOM 704 O O . PHE A 1 88 ? -16.461 6.493 14.651 1.00 95.94 88 PHE A O 1
ATOM 711 N N . GLN A 1 89 ? -16.296 8.686 14.173 1.00 92.94 89 GLN A N 1
ATOM 712 C CA . GLN A 1 89 ? -16.788 8.581 12.802 1.00 92.94 89 GLN A CA 1
ATOM 713 C C . GLN A 1 89 ? -15.670 8.085 11.875 1.00 92.94 89 GLN A C 1
ATOM 715 O O . GLN A 1 89 ? -14.522 8.516 11.989 1.00 92.94 89 GLN A O 1
ATOM 720 N N . ILE A 1 90 ? -16.014 7.178 10.958 1.00 92.69 90 ILE A N 1
ATOM 721 C CA . ILE A 1 90 ? -15.106 6.652 9.936 1.00 92.69 90 ILE A CA 1
ATOM 722 C C . ILE A 1 90 ? -15.685 6.979 8.569 1.00 92.69 90 ILE A C 1
ATOM 724 O O . ILE A 1 90 ? -16.782 6.531 8.241 1.00 92.69 90 ILE A O 1
ATOM 728 N N . ASP A 1 91 ? -14.906 7.691 7.763 1.00 92.75 91 ASP A N 1
ATOM 729 C CA . ASP A 1 91 ? -15.238 8.009 6.381 1.00 92.75 91 ASP A CA 1
ATOM 730 C C . ASP A 1 91 ? -14.261 7.286 5.441 1.00 92.75 91 ASP A C 1
ATOM 732 O O . ASP A 1 91 ? -13.045 7.302 5.647 1.00 92.75 91 ASP A O 1
ATOM 736 N N . LEU A 1 92 ? -14.791 6.628 4.405 1.00 90.31 92 LEU A N 1
ATOM 737 C CA . LEU A 1 92 ? -14.003 5.887 3.420 1.00 90.31 92 LEU A CA 1
ATOM 738 C C . LEU A 1 92 ? -13.993 6.634 2.086 1.00 90.31 92 LEU A C 1
ATOM 740 O O . LEU A 1 92 ? -15.032 6.804 1.451 1.00 90.31 92 LEU A O 1
ATOM 744 N N . ILE A 1 93 ? -12.803 7.022 1.631 1.00 92.69 93 ILE A N 1
ATOM 745 C CA . ILE A 1 93 ? -12.598 7.617 0.309 1.00 92.69 93 ILE A CA 1
ATOM 746 C C . ILE A 1 93 ? -11.904 6.582 -0.573 1.00 92.69 93 ILE A C 1
ATOM 748 O O . ILE A 1 93 ? -10.749 6.228 -0.339 1.00 92.69 93 ILE A O 1
ATOM 752 N N . TYR A 1 94 ? -12.607 6.099 -1.596 1.00 89.25 94 TYR A N 1
ATOM 753 C CA . TYR A 1 94 ? -12.031 5.214 -2.605 1.00 89.25 94 TYR A CA 1
ATOM 754 C C . TYR A 1 94 ? -11.486 6.039 -3.773 1.00 89.25 94 TYR A C 1
ATOM 756 O O . TYR A 1 94 ? -12.232 6.773 -4.422 1.00 89.25 94 TYR A O 1
ATOM 764 N N . LEU A 1 95 ? -10.186 5.916 -4.037 1.00 85.38 95 LEU A N 1
ATOM 765 C CA . LEU A 1 95 ? -9.500 6.604 -5.127 1.00 85.38 95 LEU A CA 1
ATOM 766 C C . LEU A 1 95 ? -8.898 5.571 -6.077 1.00 85.38 95 LEU A C 1
ATOM 768 O O . LEU A 1 95 ? -8.087 4.748 -5.662 1.00 85.38 95 LEU A O 1
ATOM 772 N N . ASP A 1 96 ? -9.257 5.664 -7.355 1.00 83.88 96 ASP A N 1
ATOM 773 C CA . ASP A 1 96 ? -8.575 4.959 -8.438 1.00 83.88 96 ASP A CA 1
ATOM 774 C C . ASP A 1 96 ? -7.934 5.988 -9.376 1.00 83.88 96 ASP A C 1
ATOM 776 O O . ASP A 1 96 ? -8.583 6.922 -9.859 1.00 83.88 96 ASP A O 1
ATOM 780 N N . LEU A 1 97 ? -6.629 5.853 -9.605 1.00 73.88 97 LEU A N 1
ATOM 781 C CA . LEU A 1 97 ? -5.878 6.776 -10.446 1.00 73.88 97 LEU A CA 1
ATOM 782 C C . LEU A 1 97 ? -5.910 6.277 -11.889 1.00 73.88 97 LEU A C 1
ATOM 784 O O . LEU A 1 97 ? -5.204 5.339 -12.271 1.00 73.88 97 LEU A O 1
ATOM 788 N N . LYS A 1 98 ? -6.680 6.967 -12.737 1.00 63.88 98 LYS A N 1
ATOM 789 C CA . LYS A 1 98 ? -6.694 6.704 -14.180 1.00 63.88 98 LYS A CA 1
ATOM 790 C C . LYS A 1 98 ? -5.275 6.833 -14.741 1.00 63.88 98 LYS A C 1
ATOM 792 O O . LYS A 1 98 ? -4.714 7.923 -14.773 1.00 63.88 98 LYS A O 1
ATOM 797 N N . LYS A 1 99 ? -4.734 5.725 -15.258 1.00 59.22 99 LYS A N 1
ATOM 798 C CA . LYS A 1 99 ? -3.353 5.619 -15.766 1.00 59.22 99 LYS A CA 1
ATOM 799 C C . LYS A 1 99 ? -2.287 5.910 -14.698 1.00 59.22 99 LYS A C 1
ATOM 801 O O . LYS A 1 99 ? -1.332 6.633 -14.977 1.00 59.22 99 LYS A O 1
ATOM 806 N N . ALA A 1 100 ? -2.397 5.282 -13.527 1.00 49.66 100 ALA A N 1
ATOM 807 C CA . ALA A 1 100 ? -1.421 5.341 -12.429 1.00 49.66 100 ALA A CA 1
ATOM 808 C C . ALA A 1 100 ? 0.062 5.135 -12.832 1.00 49.66 100 ALA A C 1
ATOM 810 O O . ALA A 1 100 ? 0.959 5.454 -12.055 1.00 49.66 100 ALA A O 1
ATOM 811 N N . PHE A 1 101 ? 0.325 4.646 -14.051 1.00 51.03 101 PHE A N 1
ATOM 812 C CA . PHE A 1 101 ? 1.660 4.358 -14.569 1.00 51.03 101 PHE A CA 1
ATOM 813 C C . PHE A 1 101 ? 2.033 5.062 -15.885 1.00 51.03 101 PHE A C 1
ATOM 815 O O . PHE A 1 101 ? 3.180 4.954 -16.308 1.00 51.03 101 PHE A O 1
ATOM 822 N N . PHE A 1 102 ? 1.119 5.795 -16.538 1.00 44.56 102 PHE A N 1
ATOM 823 C CA . PHE A 1 102 ? 1.420 6.481 -17.804 1.00 44.56 102 PHE A CA 1
ATOM 824 C C . PHE A 1 102 ? 0.642 7.785 -17.987 1.00 44.56 102 PHE A C 1
ATOM 826 O O . PHE A 1 102 ? -0.553 7.783 -18.285 1.00 44.56 102 PHE A O 1
ATOM 833 N N . GLN A 1 103 ? 1.352 8.909 -18.016 1.00 41.94 103 GLN A N 1
ATOM 834 C CA . GLN A 1 103 ? 0.865 10.110 -18.682 1.00 41.94 103 GLN A CA 1
ATOM 835 C C . GLN A 1 103 ? 1.365 10.106 -20.132 1.00 41.94 103 GLN A C 1
ATOM 837 O O . GLN A 1 103 ? 2.540 10.321 -20.404 1.00 41.94 103 GLN A O 1
ATOM 842 N N . LYS A 1 104 ? 0.469 9.877 -21.102 1.00 47.09 104 LYS A N 1
ATOM 843 C CA . LYS A 1 104 ? 0.702 10.406 -22.454 1.00 47.09 104 LYS A CA 1
ATOM 844 C C . LYS A 1 104 ? 0.434 11.908 -22.374 1.00 47.09 104 LYS A C 1
ATOM 846 O O . LYS A 1 104 ? -0.712 12.312 -22.556 1.00 47.09 104 LYS A O 1
ATOM 851 N N . CYS A 1 105 ? 1.458 12.717 -22.107 1.00 40.19 105 CYS A N 1
ATOM 852 C CA . CYS A 1 105 ? 1.452 14.081 -22.622 1.00 40.19 105 CYS A CA 1
ATOM 853 C C . CYS A 1 105 ? 1.556 13.950 -24.143 1.00 40.19 105 CYS A C 1
ATOM 855 O O . CYS A 1 105 ? 2.580 13.532 -24.680 1.00 40.19 105 CYS A O 1
ATOM 857 N N . ARG A 1 106 ? 0.442 14.179 -24.836 1.00 42.00 106 ARG A N 1
ATOM 858 C CA . ARG A 1 106 ? 0.485 14.561 -26.243 1.00 42.00 106 ARG A CA 1
ATOM 859 C C . ARG A 1 106 ? 0.736 16.063 -26.191 1.00 42.00 106 ARG A C 1
ATOM 861 O O . ARG A 1 106 ? -0.197 16.808 -25.923 1.00 42.00 106 ARG A O 1
ATOM 868 N N . GLU A 1 107 ? 1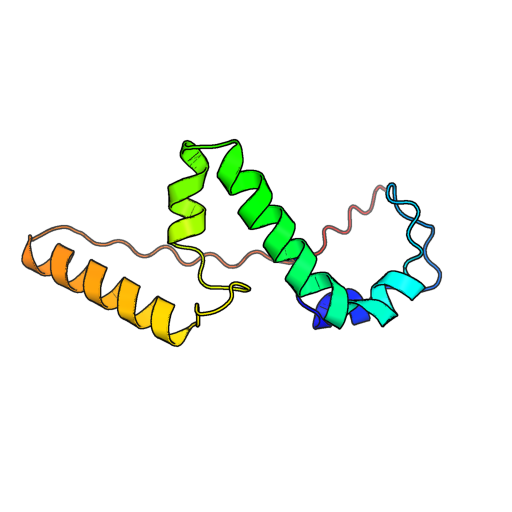.990 16.473 -26.320 1.00 43.84 107 GLU A N 1
ATOM 869 C CA . GLU A 1 107 ? 2.273 17.844 -26.732 1.00 43.84 107 GLU A CA 1
ATOM 870 C C . GLU A 1 107 ? 1.814 17.934 -28.191 1.00 43.84 107 GLU A C 1
ATOM 872 O O . GLU A 1 107 ? 2.267 17.159 -29.040 1.00 43.84 107 GLU A O 1
ATOM 877 N N . THR A 1 108 ? 0.773 18.733 -28.414 1.00 43.03 108 THR A N 1
ATOM 878 C CA . THR A 1 108 ? 0.355 19.209 -29.739 1.00 43.03 108 THR A CA 1
ATOM 879 C C . THR A 1 108 ? 1.316 20.265 -30.231 1.00 43.03 108 THR A C 1
ATOM 881 O O . THR A 1 108 ? 1.668 21.122 -29.389 1.00 43.03 108 THR A O 1
#